Protein AF-A0A967GYC0-F1 (afdb_monomer_lite)

Radius of gyration: 15.67 Å; chains: 1; bounding box: 31×26×42 Å

Secondary structure (DSSP, 8-state):
--HHHHHHH-EE----SSGGG---HHHH-PEEGGG------EE---TTSS--EE--

Structure (mmCIF, N/CA/C/O backbone):
data_AF-A0A967GYC0-F1
#
_entry.id   AF-A0A967GYC0-F1
#
loop_
_atom_site.group_PDB
_atom_site.id
_atom_site.type_symbol
_atom_site.label_atom_id
_atom_site.label_alt_id
_atom_site.label_comp_id
_atom_site.label_asym_id
_atom_site.label_entity_id
_atom_site.label_seq_id
_atom_site.pdbx_PDB_ins_code
_atom_site.Cartn_x
_atom_site.Cartn_y
_atom_site.Cartn_z
_atom_site.occupancy
_atom_site.B_iso_or_equiv
_atom_site.auth_seq_id
_atom_site.auth_comp_id
_atom_site.auth_asym_id
_atom_site.auth_atom_id
_atom_site.pdbx_PDB_model_num
ATOM 1 N N . MET A 1 1 ? -15.649 -12.417 24.559 1.00 58.75 1 MET A N 1
ATOM 2 C CA . MET A 1 1 ? -15.759 -11.676 23.281 1.00 58.75 1 MET A CA 1
ATOM 3 C C . MET A 1 1 ? -15.851 -12.709 22.168 1.00 58.75 1 MET A C 1
ATOM 5 O O . MET A 1 1 ? -15.092 -13.669 22.219 1.00 58.75 1 MET A O 1
ATOM 9 N N . SER A 1 2 ? -16.827 -12.606 21.260 1.00 81.06 2 SER A N 1
ATOM 10 C CA . SER A 1 2 ? -16.972 -13.567 20.153 1.00 81.06 2 SER A CA 1
ATOM 11 C C . SER A 1 2 ? -15.891 -13.311 19.092 1.00 81.06 2 SER A C 1
ATOM 13 O O . SER A 1 2 ? -15.447 -12.177 18.929 1.00 81.06 2 SER A O 1
ATOM 15 N N . GLY A 1 3 ? -15.462 -14.343 18.359 1.00 74.31 3 GLY A N 1
ATOM 16 C CA . GLY A 1 3 ? -14.415 -14.192 17.335 1.00 74.31 3 GLY A CA 1
ATOM 17 C C . GLY A 1 3 ? -14.779 -13.218 16.203 1.00 74.31 3 GLY A C 1
ATOM 18 O O . GLY A 1 3 ? -13.891 -12.609 15.613 1.00 74.31 3 GLY A O 1
ATOM 19 N N . MET A 1 4 ? -16.076 -13.020 15.944 1.00 74.44 4 MET A N 1
ATOM 20 C CA . MET A 1 4 ? -16.581 -12.071 14.946 1.00 74.44 4 MET A CA 1
ATOM 21 C C . MET A 1 4 ? -16.399 -10.612 15.391 1.00 74.44 4 MET A C 1
ATOM 23 O O . MET A 1 4 ? -15.968 -9.775 14.606 1.00 74.44 4 MET A O 1
ATOM 27 N N . GLU A 1 5 ? -16.663 -10.320 16.669 1.00 73.31 5 GLU A N 1
ATOM 28 C CA . GLU A 1 5 ? -16.444 -8.989 17.255 1.00 73.31 5 GLU A CA 1
ATOM 29 C C . GLU A 1 5 ? -14.966 -8.602 17.196 1.00 73.31 5 GLU A C 1
ATOM 31 O O . GLU A 1 5 ? -14.621 -7.472 16.864 1.00 73.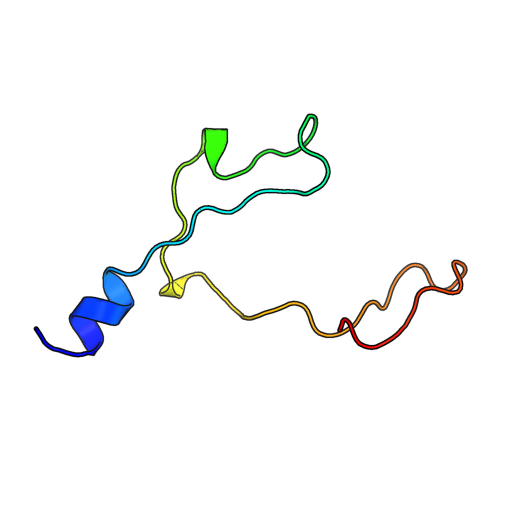31 5 GLU A O 1
ATOM 36 N N . THR A 1 6 ? -14.074 -9.562 17.451 1.00 74.12 6 THR A N 1
ATOM 37 C CA . THR A 1 6 ? -12.631 -9.330 17.350 1.00 74.12 6 THR A CA 1
ATOM 38 C C . THR A 1 6 ? -12.200 -9.054 15.909 1.00 74.12 6 THR A C 1
ATOM 40 O O . THR A 1 6 ? -11.406 -8.148 15.697 1.00 74.12 6 THR A O 1
ATOM 43 N N . TYR A 1 7 ? -12.737 -9.772 14.914 1.00 74.00 7 TYR A N 1
ATOM 44 C CA . TYR A 1 7 ? -12.445 -9.523 13.493 1.00 74.00 7 TYR A CA 1
ATOM 45 C C . TYR A 1 7 ? -12.849 -8.106 13.052 1.00 74.00 7 TYR A C 1
ATOM 47 O O . TYR A 1 7 ? -12.071 -7.418 12.400 1.00 74.00 7 TYR A O 1
ATOM 55 N N . LEU A 1 8 ? -14.031 -7.634 13.463 1.00 79.38 8 LEU A N 1
ATOM 56 C CA . LEU A 1 8 ? -14.512 -6.284 13.137 1.00 79.38 8 LEU A CA 1
ATOM 57 C C . LEU A 1 8 ? -13.734 -5.167 13.852 1.00 79.38 8 LEU A C 1
ATOM 59 O O . LEU A 1 8 ? -13.714 -4.025 13.388 1.00 79.38 8 LEU A O 1
ATOM 63 N N . GLN A 1 9 ? -13.107 -5.485 14.985 1.00 86.38 9 GLN A N 1
ATOM 64 C CA . GLN A 1 9 ? -12.324 -4.536 15.775 1.00 86.38 9 GLN A CA 1
ATOM 65 C C . GLN A 1 9 ? -10.852 -4.462 15.365 1.00 86.38 9 GLN A C 1
ATOM 67 O O . GLN A 1 9 ? -10.195 -3.494 15.740 1.00 86.38 9 GLN A O 1
ATOM 72 N N . ARG A 1 10 ? -10.316 -5.441 14.623 1.00 94.25 10 ARG A N 1
ATOM 73 C CA . ARG A 1 10 ? -8.913 -5.400 14.199 1.00 94.25 10 ARG A CA 1
ATOM 74 C C . ARG A 1 10 ? -8.692 -4.306 13.161 1.00 94.25 10 ARG A C 1
ATOM 76 O O . ARG A 1 10 ? -9.472 -4.117 12.225 1.00 94.25 10 ARG A O 1
ATOM 83 N N . GLU A 1 11 ? -7.604 -3.578 13.364 1.00 96.31 11 GLU A N 1
ATOM 84 C CA . GLU A 1 11 ? -7.198 -2.463 12.527 1.00 96.31 11 GLU A CA 1
ATOM 85 C C . GLU A 1 11 ? -5.702 -2.520 12.244 1.00 96.31 11 GLU A C 1
ATOM 87 O O . GLU A 1 11 ? -4.921 -3.057 13.030 1.00 96.31 11 GLU A O 1
ATOM 92 N N . TYR A 1 12 ? -5.313 -1.921 11.127 1.00 96.50 12 TYR A N 1
ATOM 93 C CA . TYR A 1 12 ? -3.951 -1.899 10.626 1.00 96.50 12 TYR A CA 1
ATOM 94 C C . TYR A 1 12 ? -3.540 -0.467 10.311 1.00 96.50 12 TYR A C 1
ATOM 96 O O . TYR A 1 12 ? -4.340 0.329 9.822 1.00 96.50 12 TYR A O 1
ATOM 104 N N . PHE A 1 13 ? -2.279 -0.139 10.572 1.00 97.50 13 PHE A N 1
ATOM 105 C CA . PHE A 1 13 ? -1.696 1.144 10.200 1.00 97.50 13 PHE A CA 1
ATOM 106 C C . PHE A 1 13 ? -0.854 0.940 8.937 1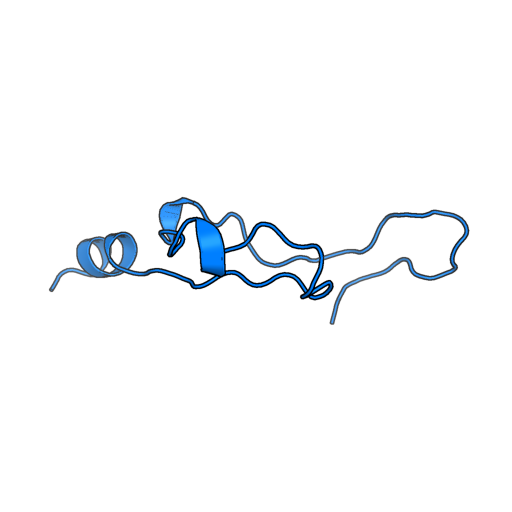.00 97.50 13 PHE A C 1
ATOM 108 O O . PHE A 1 13 ? 0.213 0.330 8.998 1.00 97.50 13 PHE A O 1
ATOM 115 N N . ALA A 1 14 ? -1.366 1.372 7.784 1.00 97.25 14 ALA A N 1
ATOM 116 C CA . ALA A 1 14 ? -0.720 1.176 6.491 1.00 97.25 14 ALA A CA 1
ATOM 117 C C . ALA A 1 14 ? 0.320 2.274 6.239 1.00 97.25 14 ALA A C 1
ATOM 119 O O . ALA A 1 14 ? 0.036 3.456 6.429 1.00 97.25 14 ALA A O 1
ATOM 120 N N . LEU A 1 15 ? 1.510 1.883 5.784 1.00 98.00 15 LEU A N 1
ATOM 121 C CA . LEU A 1 15 ? 2.610 2.784 5.446 1.00 98.00 15 LEU A CA 1
ATOM 122 C C . LEU A 1 15 ? 3.166 2.416 4.074 1.00 98.00 15 LEU A C 1
ATOM 124 O O . LEU A 1 15 ? 3.359 1.235 3.786 1.00 98.00 15 LEU A O 1
ATOM 128 N N . GLY A 1 16 ? 3.410 3.423 3.240 1.00 97.50 16 GLY A N 1
ATOM 129 C CA . GLY A 1 16 ? 4.087 3.239 1.960 1.00 97.50 16 GLY A CA 1
ATOM 130 C C . GLY A 1 16 ? 5.602 3.370 2.097 1.00 97.50 16 GLY A C 1
ATOM 131 O O . GLY A 1 16 ? 6.091 4.237 2.822 1.00 97.50 16 GLY A O 1
ATOM 132 N N . ASP A 1 17 ? 6.349 2.559 1.345 1.00 96.94 17 ASP A N 1
ATOM 133 C CA . ASP A 1 17 ? 7.819 2.584 1.355 1.00 96.94 17 ASP A CA 1
ATOM 134 C C . ASP A 1 17 ? 8.386 3.941 0.896 1.00 96.94 17 ASP A C 1
ATOM 136 O O . ASP A 1 17 ? 9.376 4.429 1.449 1.00 96.94 17 ASP A O 1
ATOM 140 N N . ASN A 1 18 ? 7.727 4.607 -0.066 1.00 97.19 18 ASN A N 1
ATOM 141 C CA . ASN A 1 18 ? 8.059 5.971 -0.494 1.00 97.19 18 ASN A CA 1
ATOM 142 C C . ASN A 1 18 ? 7.555 7.000 0.533 1.00 97.19 18 ASN A C 1
ATOM 144 O O . ASN A 1 18 ? 6.592 7.731 0.313 1.00 97.19 18 ASN A O 1
ATOM 148 N N . THR A 1 19 ? 8.201 7.012 1.699 1.00 96.56 19 THR A N 1
ATOM 149 C CA . THR A 1 19 ? 7.720 7.656 2.932 1.00 96.56 19 THR A CA 1
ATOM 150 C C . THR A 1 19 ? 7.345 9.127 2.747 1.00 96.56 19 THR A C 1
ATOM 152 O O . THR A 1 19 ? 6.375 9.591 3.348 1.00 96.56 19 THR A O 1
ATOM 155 N N . THR A 1 20 ? 8.109 9.881 1.958 1.00 97.06 20 THR A N 1
ATOM 156 C CA . THR A 1 20 ? 7.886 11.319 1.736 1.00 97.06 20 THR A CA 1
ATOM 157 C C . THR A 1 20 ? 6.773 11.617 0.738 1.00 97.06 20 THR A C 1
ATOM 159 O O . THR A 1 20 ? 6.270 12.734 0.724 1.00 97.06 20 THR A O 1
ATOM 162 N N . ASP A 1 21 ? 6.394 10.639 -0.082 1.00 97.69 21 ASP A N 1
ATOM 163 C CA . ASP A 1 21 ? 5.437 10.779 -1.181 1.00 97.69 21 ASP A CA 1
ATOM 164 C C . ASP A 1 21 ? 4.427 9.620 -1.147 1.00 97.69 21 ASP A C 1
ATOM 166 O O . ASP A 1 21 ? 4.260 8.843 -2.085 1.00 97.69 21 ASP A O 1
ATOM 170 N N . SER A 1 22 ? 3.797 9.459 0.018 1.00 97.62 22 SER A N 1
ATOM 171 C CA . SER A 1 22 ? 2.794 8.431 0.285 1.00 97.62 22 SER A CA 1
ATOM 172 C C . SER A 1 22 ? 1.652 9.031 1.100 1.00 97.62 22 SER A C 1
ATOM 174 O O . SER A 1 22 ? 1.854 9.503 2.221 1.00 97.62 22 SER A O 1
ATOM 176 N N . LEU A 1 23 ? 0.440 8.998 0.541 1.00 97.75 23 LEU A N 1
ATOM 177 C CA . LEU A 1 23 ? -0.789 9.356 1.247 1.00 97.75 23 LEU A CA 1
ATOM 178 C C . LEU A 1 23 ? -1.322 8.125 1.993 1.00 97.75 23 LEU A C 1
ATOM 180 O O . LEU A 1 23 ? -2.212 7.421 1.516 1.00 97.75 23 LEU A O 1
ATOM 184 N N . ASP A 1 24 ? -0.760 7.854 3.164 1.00 98.31 24 ASP A N 1
ATOM 185 C CA . ASP A 1 24 ? -1.057 6.656 3.956 1.00 98.31 24 ASP A CA 1
ATOM 186 C C . ASP A 1 24 ? -1.663 6.974 5.336 1.00 98.31 24 ASP A C 1
ATOM 188 O O . ASP A 1 24 ? -2.151 8.086 5.571 1.00 98.31 24 ASP A O 1
ATOM 192 N N . SER A 1 25 ? -1.681 5.996 6.250 1.00 98.19 25 SER A N 1
ATOM 193 C CA . SER A 1 25 ? -2.374 6.087 7.541 1.00 98.19 25 SER A CA 1
ATOM 194 C C . SER A 1 25 ? -1.935 7.263 8.419 1.00 98.19 25 SER A C 1
ATOM 196 O O . SER A 1 25 ? -2.679 7.660 9.316 1.00 98.19 25 SER A O 1
ATOM 198 N N . ARG A 1 26 ? -0.781 7.886 8.140 1.00 97.69 26 ARG A N 1
ATOM 199 C CA . ARG A 1 26 ? -0.364 9.153 8.769 1.00 97.69 26 ARG A CA 1
ATOM 200 C C . ARG A 1 26 ? -1.340 10.307 8.506 1.00 97.69 26 ARG A C 1
ATOM 202 O O . ARG A 1 26 ? -1.393 11.232 9.312 1.00 97.69 26 ARG A O 1
ATOM 209 N N . TYR A 1 27 ? -2.105 10.251 7.415 1.00 97.94 27 TYR A N 1
ATOM 210 C CA . TYR A 1 27 ? -3.058 11.288 7.009 1.00 97.94 27 TYR A CA 1
ATOM 211 C C . TYR A 1 27 ? -4.519 10.894 7.247 1.00 97.94 27 TYR A C 1
ATOM 213 O O . TYR A 1 27 ? -5.305 11.735 7.676 1.00 97.94 27 TYR A O 1
ATOM 221 N N . TRP A 1 28 ? -4.895 9.641 6.970 1.00 97.25 28 TRP A N 1
ATOM 222 C CA . TRP A 1 28 ? -6.300 9.196 7.010 1.00 97.25 28 TRP A CA 1
ATOM 223 C C . TRP A 1 28 ? -6.631 8.183 8.120 1.00 97.25 28 TRP A C 1
ATOM 225 O O . TRP A 1 28 ? -7.781 7.765 8.230 1.00 97.25 28 TRP A O 1
ATOM 235 N N . GLY A 1 29 ? -5.674 7.829 8.985 1.00 97.44 29 GLY A N 1
ATOM 236 C CA . GLY A 1 29 ? -5.898 6.935 10.128 1.00 97.44 29 GLY A CA 1
ATOM 237 C C . GLY A 1 29 ? -5.768 5.447 9.789 1.00 97.44 29 GLY A C 1
ATOM 238 O O . GLY A 1 29 ? -5.114 5.070 8.823 1.00 97.44 29 GLY A O 1
ATOM 239 N N . THR A 1 30 ? -6.333 4.573 10.618 1.00 97.19 30 THR A N 1
ATOM 240 C CA . THR A 1 30 ? -6.195 3.110 10.502 1.00 97.19 30 THR A CA 1
ATOM 241 C C . THR A 1 30 ? -7.158 2.485 9.478 1.00 97.19 30 THR A C 1
ATOM 243 O O . THR A 1 30 ? -8.218 3.027 9.168 1.00 97.19 30 THR A O 1
ATOM 246 N N . VAL A 1 31 ? -6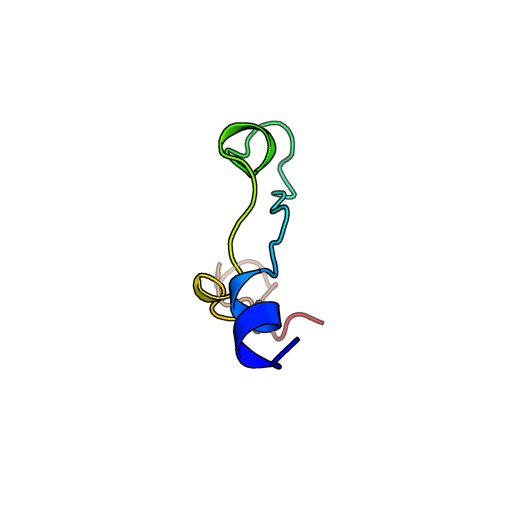.803 1.306 8.952 1.00 96.12 31 VAL A N 1
ATOM 247 C CA . VAL A 1 31 ? -7.637 0.470 8.067 1.00 96.12 31 VAL A CA 1
ATOM 248 C C . VAL A 1 31 ? -8.268 -0.659 8.870 1.00 96.12 31 VAL A C 1
ATOM 250 O O . VAL A 1 31 ? -7.558 -1.430 9.510 1.00 96.12 31 VAL A O 1
ATOM 253 N N . LYS A 1 32 ? -9.589 -0.817 8.792 1.00 95.00 32 LYS A N 1
ATOM 254 C CA . LYS A 1 32 ? -10.293 -1.972 9.368 1.00 95.00 32 LYS A CA 1
ATOM 255 C C . LYS A 1 32 ? -9.958 -3.267 8.630 1.00 95.00 32 LYS A C 1
ATOM 257 O O . LYS A 1 32 ? -9.847 -3.263 7.407 1.00 95.00 32 LYS A O 1
ATOM 262 N N . GLU A 1 33 ? -9.895 -4.389 9.341 1.00 94.56 33 GLU A N 1
ATOM 263 C CA . GLU A 1 33 ? -9.517 -5.674 8.739 1.00 94.56 33 GLU A CA 1
ATOM 264 C C . GLU A 1 33 ? -10.402 -6.118 7.572 1.00 94.56 33 GLU A C 1
ATOM 266 O O . GLU A 1 33 ? -9.896 -6.657 6.595 1.00 94.56 33 GLU A O 1
ATOM 271 N N . TYR A 1 34 ? -11.707 -5.852 7.627 1.00 92.88 34 TYR A N 1
ATOM 272 C CA . TYR A 1 34 ? -12.633 -6.234 6.557 1.00 92.88 34 TYR A CA 1
ATOM 273 C C . TYR A 1 34 ? -12.368 -5.514 5.220 1.00 92.88 34 TYR A C 1
ATOM 275 O O . TYR A 1 34 ? -12.920 -5.915 4.199 1.00 92.88 34 TYR A O 1
ATOM 283 N N . ASN A 1 35 ? -11.541 -4.460 5.209 1.00 94.88 35 ASN A N 1
ATOM 284 C CA . ASN A 1 35 ? -11.090 -3.794 3.984 1.00 94.88 35 ASN A CA 1
ATOM 285 C C . ASN A 1 35 ? -9.829 -4.443 3.384 1.00 94.88 35 ASN A C 1
ATOM 287 O O . ASN A 1 35 ? -9.419 -4.066 2.285 1.00 94.88 35 ASN A O 1
ATOM 291 N N . LEU A 1 36 ? -9.184 -5.384 4.083 1.00 93.62 36 LEU A N 1
ATOM 292 C CA . LEU A 1 36 ? -7.995 -6.068 3.585 1.00 93.62 36 LEU A CA 1
ATOM 293 C C . LEU A 1 36 ? -8.373 -7.220 2.654 1.00 93.62 36 LEU A C 1
ATOM 295 O O . LEU A 1 36 ? -9.159 -8.095 3.004 1.00 93.62 36 LEU A O 1
ATOM 299 N N . VAL A 1 37 ? -7.743 -7.247 1.479 1.00 94.44 37 VAL A N 1
ATOM 300 C CA . VAL A 1 37 ? -7.894 -8.343 0.508 1.00 94.44 37 VAL A CA 1
ATOM 301 C C . VAL A 1 37 ? -6.884 -9.463 0.778 1.00 94.44 37 VAL A C 1
ATOM 303 O O . VAL A 1 37 ? -7.238 -10.638 0.731 1.00 94.44 37 VAL A O 1
ATOM 306 N N . GLY A 1 38 ? -5.627 -9.114 1.070 1.00 92.75 38 GLY A N 1
ATOM 307 C CA . GLY A 1 38 ? -4.552 -10.072 1.330 1.00 92.75 38 GLY A CA 1
ATOM 308 C C . GLY A 1 38 ? -3.157 -9.510 1.028 1.00 92.75 38 GLY A C 1
ATOM 309 O O . GLY A 1 38 ? -3.040 -8.372 0.567 1.00 92.75 38 GLY A O 1
ATOM 310 N N . PRO A 1 39 ? -2.093 -10.286 1.298 1.00 93.94 39 PRO A N 1
ATOM 311 C CA . PRO A 1 39 ? -0.719 -9.886 1.009 1.00 93.94 39 PRO A CA 1
ATOM 312 C C . PRO A 1 39 ? -0.430 -9.875 -0.498 1.00 93.94 39 PRO A C 1
ATOM 314 O O . PRO A 1 39 ? -1.026 -10.628 -1.272 1.00 93.94 39 PRO A O 1
ATOM 317 N N . ALA A 1 40 ? 0.536 -9.052 -0.913 1.00 93.19 40 ALA A N 1
ATOM 318 C CA . ALA A 1 40 ? 1.057 -9.086 -2.275 1.00 93.19 40 ALA A CA 1
ATOM 319 C C . ALA A 1 40 ? 1.790 -10.415 -2.534 1.00 93.19 40 ALA A C 1
ATOM 321 O O . ALA A 1 40 ? 2.599 -10.846 -1.716 1.00 93.19 40 ALA A O 1
ATOM 322 N N . LEU A 1 41 ? 1.506 -11.059 -3.672 1.00 94.44 41 LEU A N 1
ATOM 323 C CA . LEU A 1 41 ? 2.014 -12.402 -3.987 1.00 94.44 41 LEU A CA 1
ATOM 324 C C . LEU A 1 41 ? 3.019 -12.426 -5.145 1.00 94.44 41 LEU A C 1
ATOM 326 O O . LEU A 1 41 ? 3.968 -13.204 -5.111 1.00 94.44 41 LEU A O 1
ATOM 330 N N . PHE A 1 42 ? 2.809 -11.619 -6.188 1.00 94.38 42 PHE A N 1
ATOM 331 C CA . PHE A 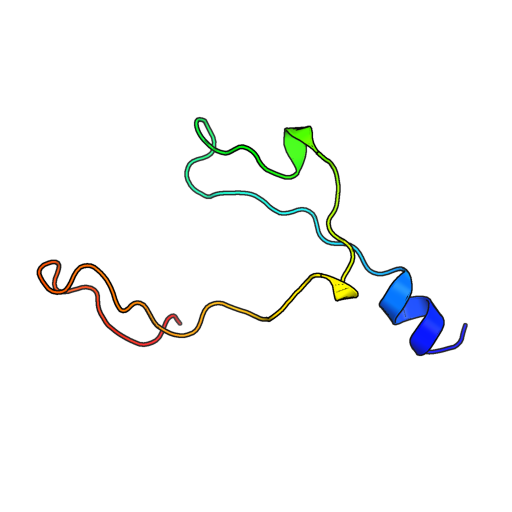1 42 ? 3.593 -11.690 -7.422 1.00 94.38 42 PHE A CA 1
ATOM 332 C C . PHE A 1 42 ? 3.839 -10.297 -8.005 1.00 94.38 42 PHE A C 1
ATOM 334 O O . PHE A 1 42 ? 2.899 -9.526 -8.203 1.00 94.38 42 PHE A O 1
ATOM 341 N N . SER A 1 43 ? 5.095 -9.993 -8.321 1.00 93.88 43 SER A N 1
ATOM 342 C CA . SER A 1 43 ? 5.484 -8.809 -9.086 1.00 93.88 43 SER A CA 1
ATOM 343 C C . SER A 1 43 ? 5.388 -9.129 -10.576 1.00 93.88 43 SER A C 1
ATOM 345 O O . SER A 1 43 ? 6.146 -9.957 -11.081 1.00 93.88 43 SER A O 1
ATOM 347 N N . LEU A 1 44 ? 4.433 -8.513 -11.279 1.00 93.12 44 LEU A N 1
ATOM 348 C CA . LEU A 1 44 ? 4.205 -8.747 -12.713 1.00 93.12 44 LEU A CA 1
ATOM 349 C C . LEU A 1 44 ? 4.822 -7.663 -13.610 1.00 93.12 44 LEU A C 1
ATOM 351 O O . LEU A 1 44 ? 5.123 -7.926 -14.771 1.00 93.12 44 LEU A O 1
ATOM 355 N N . TRP A 1 45 ? 4.993 -6.447 -13.092 1.00 91.19 45 TRP A N 1
ATOM 356 C CA . TRP A 1 45 ? 5.323 -5.257 -13.878 1.00 91.19 45 TRP A CA 1
ATOM 357 C C . TRP A 1 45 ? 6.535 -4.509 -13.295 1.00 91.19 45 TRP A C 1
ATOM 359 O O . TRP A 1 45 ? 6.654 -4.445 -12.072 1.00 91.19 45 TRP A O 1
ATOM 369 N N . PRO A 1 46 ? 7.390 -3.872 -14.126 1.00 92.19 46 PRO A N 1
ATOM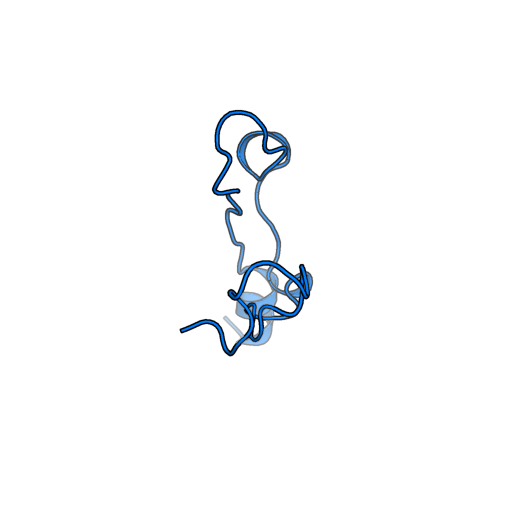 370 C CA 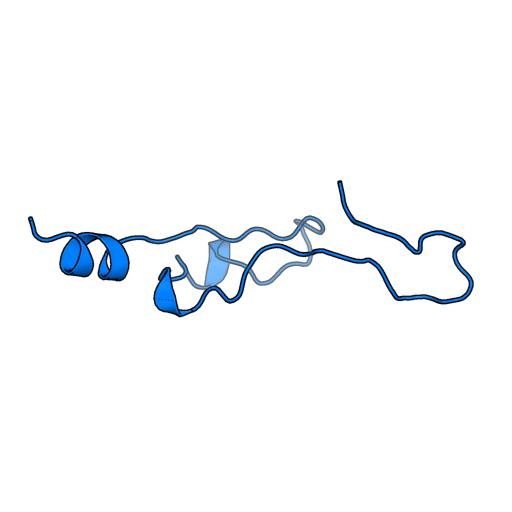. PRO A 1 46 ? 7.365 -3.850 -15.592 1.00 92.19 46 PRO A CA 1
ATOM 371 C C . PRO A 1 46 ? 8.010 -5.074 -16.236 1.00 92.19 46 PRO A C 1
ATOM 373 O O . PRO A 1 46 ? 8.988 -5.600 -15.723 1.00 92.19 46 PRO A O 1
ATOM 376 N N . PHE A 1 47 ? 7.511 -5.480 -17.410 1.00 86.56 47 PHE A N 1
ATOM 377 C CA . PHE A 1 47 ? 7.997 -6.666 -18.139 1.00 86.56 47 PHE A CA 1
ATOM 378 C C . PHE A 1 47 ? 9.447 -6.570 -18.636 1.00 86.56 47 PHE A C 1
ATOM 380 O O . PHE A 1 47 ? 9.979 -7.540 -19.163 1.00 86.56 47 PHE A O 1
ATOM 387 N N . THR A 1 48 ? 10.096 -5.413 -18.499 1.00 91.06 48 THR A N 1
ATOM 388 C CA . THR A 1 48 ? 11.462 -5.165 -18.980 1.00 91.06 48 THR A CA 1
ATOM 389 C C . THR A 1 48 ? 12.514 -5.062 -17.870 1.00 91.06 48 THR A C 1
ATOM 391 O O . THR A 1 48 ? 13.699 -5.089 -18.180 1.00 91.06 48 THR A O 1
ATOM 394 N N . SER A 1 49 ? 12.130 -4.960 -16.591 1.00 88.00 49 SER A N 1
ATOM 395 C CA . SER A 1 49 ? 13.059 -4.751 -15.462 1.00 88.00 49 SER A CA 1
ATOM 396 C C . SER A 1 49 ? 13.904 -5.957 -15.036 1.00 88.00 49 SER A C 1
ATOM 398 O O . SER A 1 49 ? 14.878 -5.789 -14.318 1.00 88.00 49 SER A O 1
ATOM 400 N N . GLY A 1 50 ? 13.528 -7.174 -15.404 1.00 85.50 50 GLY A N 1
ATOM 401 C CA . GLY A 1 50 ? 14.043 -8.421 -14.829 1.00 85.50 50 GLY A CA 1
ATOM 402 C C . GLY A 1 50 ? 13.392 -8.822 -13.499 1.00 85.50 50 GLY A C 1
ATOM 403 O O . GLY A 1 50 ? 13.689 -9.899 -12.994 1.00 85.50 50 GLY A O 1
ATOM 404 N N . HIS A 1 51 ? 12.537 -7.981 -12.903 1.00 85.56 51 HIS A N 1
ATOM 405 C CA . HIS A 1 51 ? 12.085 -8.113 -11.507 1.00 85.56 51 HIS A CA 1
ATOM 406 C C . HIS A 1 51 ? 10.674 -8.721 -11.375 1.00 85.56 51 HIS A C 1
ATOM 408 O O . HIS A 1 51 ? 9.841 -8.247 -10.595 1.00 85.56 51 HIS A O 1
ATOM 414 N N . TRP A 1 52 ? 10.390 -9.763 -12.155 1.00 90.88 52 TRP A N 1
ATOM 415 C CA . TRP A 1 52 ? 9.141 -10.526 -12.080 1.00 90.88 52 TRP A CA 1
ATOM 416 C C . TRP A 1 52 ? 9.316 -11.805 -11.275 1.00 90.88 52 TRP A C 1
ATOM 418 O O . TRP A 1 52 ? 10.334 -12.491 -11.376 1.00 90.88 52 TRP A O 1
ATOM 428 N N . GLY A 1 53 ? 8.292 -12.156 -10.504 1.00 92.56 53 GLY A N 1
ATOM 429 C CA . GLY A 1 53 ? 8.314 -13.363 -9.690 1.00 92.56 53 GLY A CA 1
ATOM 430 C C . GLY A 1 53 ? 7.464 -13.264 -8.434 1.00 92.56 53 GLY A C 1
ATOM 431 O O . GLY A 1 53 ? 6.839 -12.241 -8.152 1.00 92.56 53 GLY A O 1
ATOM 432 N N . PHE A 1 54 ? 7.458 -14.357 -7.675 1.00 94.06 54 PHE A N 1
ATOM 433 C CA . PHE A 1 54 ? 6.818 -14.399 -6.367 1.00 94.06 54 PHE A CA 1
ATOM 434 C C . PHE A 1 54 ? 7.549 -13.492 -5.376 1.00 94.06 54 PHE A C 1
ATOM 436 O O . PHE A 1 54 ? 8.778 -13.522 -5.286 1.00 94.06 54 PHE A O 1
ATOM 443 N N . ILE A 1 55 ? 6.775 -12.705 -4.635 1.00 90.88 55 ILE A N 1
ATOM 444 C CA . ILE A 1 55 ? 7.262 -11.870 -3.538 1.00 90.88 55 ILE A CA 1
ATOM 445 C C . ILE A 1 55 ? 7.467 -12.796 -2.334 1.00 90.88 55 ILE A C 1
ATOM 447 O O . ILE A 1 55 ? 6.580 -13.587 -2.008 1.00 90.88 55 ILE A O 1
ATOM 451 N N . ARG A 1 56 ? 8.660 -12.747 -1.734 1.00 79.69 56 ARG A N 1
ATOM 452 C CA . ARG A 1 56 ? 9.062 -13.587 -0.600 1.00 79.69 56 ARG A CA 1
ATOM 453 C C . ARG A 1 56 ? 9.168 -12.773 0.678 1.00 79.69 56 ARG A C 1
ATOM 455 O O . ARG A 1 56 ? 9.597 -11.605 0.572 1.00 79.69 56 ARG A O 1
#

Sequence (56 aa):
MSGMETYLQREYFALGDNTTDSLDSRYWGTVKEYNLVGPALFSLWPFTSGHWGFIR

Foldseek 3Di:
DDPVVVLQPDWAFDADPVRVPDPGCVPVNIHRNVPDPDDDFWDDPDPPPPPTDTDD

pLDDT: mean 91.13, std 8.39, range [58.75, 98.31]